Protein AF-A0A4Y2VAV5-F1 (afdb_monomer)

Foldseek 3Di:
DDPVVVVVVVVPPPDAWEKEKEKDDWDWPDDDDDPVVVVDDTKTKIWIWIAIPPVRDIDIQIDTVVVHDQFQLVLLVSVLVVVVVVVVVDQHQEYEYEYEPPCGHDVDVNNVVSVVVSCVVDVSHNYYHYDYDDDDPDPDPDPPPDDDDDDDDDDDDDDDPPPPPPDDDDD

Sequence (171 aa):
MNIRELRNEKKKNKDWPVLLFDLQNVIPTPHVNISSQFYLRKLNVCNLTAYYTTTKQVYCALWSENLSGRDGNDTASAYHKILSVLTEENDISQLITWSDSCVAQNRNSTISNSVLHFLKDNPQAKSITMKYSTRAYKPAKQCLSIYHATKLYFIFSITFLIVLELRTTLL

Organism: Araneus ventricosus (NCBI:txid182803)

pLDDT: mean 74.06, std 23.85, range [23.83, 94.81]

Radius of gyration: 19.71 Å; Cα contacts (8 Å, |Δi|>4): 199; chains: 1; bounding box: 53×45×56 Å

Nearest PDB structures (foldseek):
  8xih-assembly1_A  TM=5.484E-01  e=3.199E-02  Mucilaginibacter paludis DSM 18603
  4v4b-assembly1_AK  TM=4.956E-01  e=4.699E-02  Saccharomyces cerevisiae
  2q0x-assembly1_B  TM=4.813E-01  e=8.916E-02  Trypanosoma brucei
  8yja-assembly1_A  TM=4.901E-01  e=1.488E-01  Vibrio vulnificus MO6-24/O

Solvent-accessible surface area (backbone atoms only — not comparable to full-atom values): 10785 Å² total; per-residue (Å²): 135,56,76,68,56,59,57,55,53,58,70,68,50,88,71,74,44,36,39,40,40,50,74,55,75,75,42,64,37,83,85,66,102,48,78,70,57,74,81,48,91,63,48,45,29,45,41,40,38,34,40,32,63,77,84,66,47,75,46,75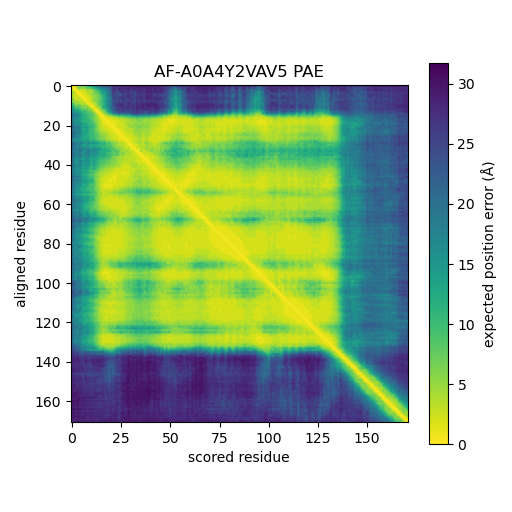,44,72,50,38,56,88,81,44,76,88,46,35,65,51,49,22,51,44,49,43,52,52,52,51,54,50,50,74,77,37,98,50,48,54,42,37,36,39,37,61,59,48,46,72,62,61,56,40,68,53,39,55,49,37,51,52,51,49,41,70,78,36,74,69,39,73,46,77,48,82,44,61,63,74,85,69,98,60,97,68,96,64,93,71,71,98,71,88,84,83,86,85,82,89,86,82,88,78,87,87,80,83,75,78,79,83,70,90,79,91,133

Structure (mmCIF, N/CA/C/O backbone):
data_AF-A0A4Y2VAV5-F1
#
_entry.id   AF-A0A4Y2VAV5-F1
#
loop_
_atom_site.group_PDB
_atom_site.id
_atom_site.type_symbol
_atom_site.label_atom_id
_atom_site.label_alt_id
_atom_site.label_comp_id
_atom_site.label_asym_id
_atom_site.label_entity_id
_atom_site.label_seq_id
_atom_site.pdbx_PDB_ins_code
_atom_site.Cartn_x
_atom_site.Cartn_y
_atom_site.Cartn_z
_atom_site.occupancy
_atom_site.B_iso_or_equiv
_atom_site.auth_seq_id
_atom_site.auth_comp_id
_atom_site.auth_asym_id
_atom_site.auth_atom_id
_atom_site.pdbx_PDB_model_num
ATOM 1 N N . MET A 1 1 ? 3.986 -22.254 33.099 1.00 51.62 1 MET A N 1
ATOM 2 C CA . MET A 1 1 ? 3.071 -21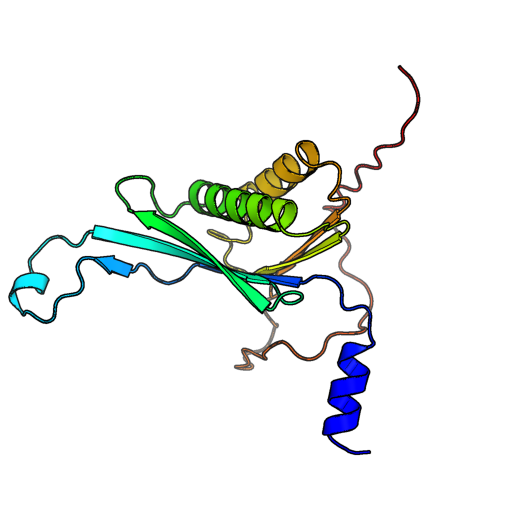.721 32.067 1.00 51.62 1 MET A CA 1
ATOM 3 C C . MET A 1 1 ? 3.544 -22.216 30.706 1.00 51.62 1 MET A C 1
ATOM 5 O O . MET A 1 1 ? 4.705 -22.000 30.374 1.00 51.62 1 MET A O 1
ATOM 9 N N . ASN A 1 2 ? 2.721 -22.972 29.975 1.00 63.88 2 ASN A N 1
ATOM 10 C CA . ASN A 1 2 ? 3.141 -23.661 28.750 1.00 63.88 2 ASN A CA 1
ATOM 11 C C . ASN A 1 2 ? 3.124 -22.692 27.545 1.00 63.88 2 ASN A C 1
ATOM 13 O O . ASN A 1 2 ? 2.183 -21.919 27.382 1.00 63.88 2 ASN A O 1
ATOM 17 N N . ILE A 1 3 ? 4.129 -22.736 26.656 1.00 66.06 3 ILE A N 1
ATOM 18 C CA . ILE A 1 3 ? 4.232 -21.868 25.453 1.00 66.06 3 ILE A CA 1
ATOM 19 C C . ILE A 1 3 ? 2.958 -21.935 24.586 1.00 66.06 3 ILE A C 1
ATOM 21 O O . ILE A 1 3 ? 2.593 -20.967 23.914 1.00 66.06 3 ILE A O 1
ATOM 25 N N . ARG A 1 4 ? 2.264 -23.079 24.599 1.00 56.19 4 ARG A N 1
ATOM 26 C CA . ARG A 1 4 ?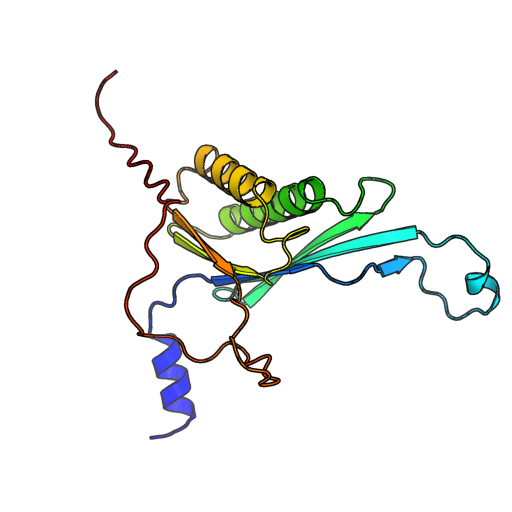 1.005 -23.291 23.869 1.00 56.19 4 ARG A CA 1
ATOM 27 C C . ARG A 1 4 ? -0.170 -22.511 24.467 1.00 56.19 4 ARG A C 1
ATOM 29 O O . ARG A 1 4 ? -0.988 -21.991 23.715 1.00 56.19 4 ARG A O 1
ATOM 36 N N . GLU A 1 5 ? -0.216 -22.373 25.786 1.00 61.44 5 GLU A N 1
ATOM 37 C CA . GLU A 1 5 ? -1.259 -21.624 26.498 1.00 61.44 5 GLU A CA 1
ATOM 38 C C . GLU A 1 5 ? -1.080 -20.119 26.272 1.00 61.44 5 GLU A C 1
ATOM 40 O O . GLU A 1 5 ? -2.030 -19.447 25.887 1.00 61.44 5 GLU A O 1
ATOM 45 N N . LEU A 1 6 ? 0.164 -19.625 26.315 1.00 57.09 6 LEU A N 1
ATOM 46 C CA . LEU A 1 6 ? 0.510 -18.234 25.983 1.00 57.09 6 LEU A CA 1
ATOM 47 C C . LEU A 1 6 ? 0.114 -17.831 24.549 1.00 57.09 6 LEU A C 1
ATOM 49 O O . LEU A 1 6 ? -0.306 -16.699 24.304 1.00 57.09 6 LEU A O 1
ATOM 53 N N . ARG A 1 7 ? 0.234 -18.742 23.570 1.00 57.19 7 ARG A N 1
ATOM 54 C CA . ARG A 1 7 ? -0.223 -18.498 22.185 1.00 57.19 7 ARG A CA 1
ATOM 55 C C . ARG A 1 7 ? -1.748 -18.440 22.077 1.00 57.19 7 ARG A C 1
ATOM 57 O O . ARG A 1 7 ? -2.266 -17.675 21.266 1.00 57.19 7 ARG A O 1
ATOM 64 N N . ASN A 1 8 ? -2.451 -19.237 22.877 1.00 55.62 8 ASN A N 1
ATOM 65 C CA . ASN A 1 8 ? -3.911 -19.261 22.902 1.00 55.62 8 ASN A CA 1
ATOM 66 C C . ASN A 1 8 ? -4.499 -18.067 23.667 1.00 55.62 8 ASN A C 1
ATOM 68 O O . ASN A 1 8 ? -5.557 -17.576 23.290 1.00 55.62 8 ASN A O 1
ATOM 72 N N . GLU A 1 9 ? -3.800 -17.548 24.677 1.00 55.56 9 GLU A N 1
ATOM 73 C CA . GLU A 1 9 ? -4.170 -16.309 25.369 1.00 55.56 9 GLU A CA 1
ATOM 74 C C . GLU A 1 9 ? -3.962 -15.069 24.494 1.00 55.56 9 GLU A C 1
ATOM 76 O O . GLU A 1 9 ? -4.823 -14.193 24.479 1.00 55.56 9 GLU A O 1
ATOM 81 N N . LYS A 1 10 ? -2.897 -15.020 23.673 1.00 52.72 10 LYS A N 1
ATOM 82 C CA . LYS A 1 10 ? -2.726 -13.948 22.671 1.00 52.72 10 LYS A CA 1
ATOM 83 C C . LYS A 1 10 ? -3.893 -13.876 21.684 1.00 52.72 10 LYS A C 1
ATOM 85 O O . LYS A 1 10 ? -4.357 -12.786 21.395 1.00 52.72 10 LYS A O 1
ATOM 90 N N . LYS A 1 11 ? -4.426 -15.022 21.244 1.00 53.59 11 LYS A N 1
ATOM 91 C CA . LYS A 1 11 ? -5.613 -15.082 20.368 1.00 53.59 11 LYS A CA 1
ATOM 92 C C . LYS A 1 11 ? -6.901 -14.543 21.009 1.00 53.59 11 LYS A C 1
ATOM 94 O O . LYS A 1 11 ? -7.865 -14.324 20.286 1.00 53.59 11 LYS A O 1
ATOM 99 N N . LYS A 1 12 ? -6.953 -14.391 22.339 1.00 46.38 12 LYS A N 1
ATOM 100 C CA . LYS A 1 12 ? -8.128 -13.877 23.063 1.00 46.38 12 LYS A CA 1
ATOM 101 C C . LYS A 1 12 ? -8.110 -12.361 23.249 1.00 46.38 12 LYS A C 1
ATOM 103 O O . LYS A 1 12 ? -9.143 -11.803 23.615 1.00 46.38 12 LYS A O 1
ATOM 108 N N . ASN A 1 13 ? -6.984 -11.690 23.001 1.00 52.50 13 ASN A N 1
ATOM 109 C CA . ASN A 1 13 ? -6.999 -10.237 22.910 1.00 52.50 13 ASN A CA 1
ATOM 110 C C . ASN A 1 13 ? -7.665 -9.841 21.597 1.00 52.50 13 ASN A C 1
ATOM 112 O O . ASN A 1 13 ? -7.394 -10.418 20.547 1.00 52.50 13 ASN A O 1
ATOM 116 N N . LYS A 1 14 ? -8.569 -8.864 21.676 1.00 57.78 14 LYS A N 1
ATOM 117 C CA . LYS A 1 14 ? -9.186 -8.222 20.517 1.00 57.78 14 LYS A CA 1
ATOM 118 C C . LYS A 1 14 ? -8.091 -7.411 19.823 1.00 57.78 14 LYS A C 1
ATOM 120 O O . LYS A 1 14 ? -7.944 -6.216 20.066 1.00 57.78 14 LYS A O 1
ATOM 125 N N . ASP A 1 15 ? -7.241 -8.105 19.074 1.00 66.69 15 ASP A N 1
ATOM 126 C CA . ASP A 1 15 ? -6.136 -7.497 18.358 1.00 66.69 15 ASP A CA 1
ATOM 127 C C . ASP A 1 15 ? -6.729 -6.534 17.332 1.00 66.69 15 ASP A C 1
ATOM 129 O O . ASP A 1 15 ? -7.605 -6.889 16.540 1.00 66.69 15 ASP A O 1
ATOM 133 N N . TRP A 1 16 ? -6.289 -5.281 17.396 1.00 75.00 16 TRP A N 1
ATOM 134 C CA . TRP A 1 16 ? -6.644 -4.289 16.395 1.00 75.00 16 TRP A CA 1
ATOM 135 C C . TRP A 1 16 ? -6.218 -4.806 15.020 1.00 75.00 16 TRP A C 1
ATOM 137 O O . TRP A 1 16 ? -5.117 -5.349 14.905 1.00 75.00 16 TRP A O 1
ATOM 147 N N . PRO A 1 17 ? -7.042 -4.650 13.976 1.00 88.31 17 PRO A N 1
ATOM 148 C CA . PRO A 1 17 ? -6.662 -5.076 12.642 1.00 88.31 17 PRO A CA 1
ATOM 149 C C . PRO A 1 17 ? -5.452 -4.252 12.187 1.00 88.31 17 PRO A C 1
ATOM 151 O O . PRO A 1 17 ? -5.463 -3.016 12.191 1.00 88.31 17 PRO A O 1
ATOM 154 N N . VAL A 1 18 ? -4.377 -4.966 11.853 1.00 90.19 18 VAL A N 1
ATOM 155 C CA . VAL A 1 18 ? -3.106 -4.378 11.431 1.00 90.19 18 VAL A CA 1
ATOM 156 C C . VAL A 1 18 ? -2.816 -4.746 9.983 1.00 90.19 18 VAL A C 1
ATOM 158 O O . VAL A 1 18 ? -2.735 -5.934 9.655 1.00 90.19 18 VAL A O 1
ATOM 161 N N . LEU A 1 19 ? -2.591 -3.729 9.151 1.00 91.94 19 LEU A N 1
ATOM 162 C CA . LEU A 1 19 ? -2.097 -3.859 7.783 1.00 91.94 19 LEU A CA 1
ATOM 163 C C . LEU A 1 19 ? -0.625 -3.441 7.730 1.00 91.94 19 LEU A C 1
ATOM 165 O O . LEU A 1 19 ? -0.291 -2.293 8.013 1.00 91.94 19 LEU A O 1
ATOM 169 N N . LEU A 1 20 ? 0.264 -4.360 7.378 1.00 92.25 20 LEU A N 1
ATOM 170 C CA . LEU A 1 20 ? 1.671 -4.051 7.133 1.00 92.25 20 LEU A CA 1
ATOM 171 C C . LEU A 1 20 ? 1.879 -3.956 5.634 1.00 92.25 20 LEU A C 1
ATOM 173 O O . LEU A 1 20 ? 1.537 -4.908 4.945 1.00 92.25 20 LEU A O 1
ATOM 177 N N . PHE A 1 21 ? 2.441 -2.867 5.126 1.00 91.88 21 PHE A N 1
ATOM 178 C CA . PHE A 1 21 ? 2.711 -2.742 3.698 1.00 91.88 21 PHE A CA 1
ATOM 179 C C . PHE A 1 21 ? 4.143 -2.298 3.423 1.00 91.88 21 PHE A C 1
ATOM 181 O O . PHE A 1 21 ? 4.736 -1.549 4.201 1.00 91.88 21 PHE A O 1
ATOM 188 N N . ASP A 1 22 ? 4.695 -2.796 2.321 1.00 91.25 22 ASP A N 1
ATOM 189 C CA . ASP A 1 22 ? 6.052 -2.509 1.875 1.00 91.25 22 ASP A CA 1
ATOM 190 C C . ASP A 1 22 ? 6.138 -2.532 0.345 1.00 91.25 22 ASP A C 1
ATOM 192 O O . ASP A 1 22 ? 5.443 -3.303 -0.326 1.00 91.25 22 ASP A O 1
ATOM 196 N N . LEU A 1 23 ? 6.988 -1.672 -0.215 1.00 90.44 23 LEU A N 1
ATOM 197 C CA . LEU A 1 23 ? 7.213 -1.610 -1.655 1.00 90.44 23 LEU A CA 1
ATOM 198 C C . LEU A 1 23 ? 8.480 -2.389 -1.998 1.00 90.44 23 LEU A C 1
ATOM 200 O O . LEU A 1 23 ? 9.590 -1.977 -1.660 1.00 90.44 23 LEU A O 1
ATOM 204 N N . GLN A 1 24 ? 8.324 -3.489 -2.731 1.00 90.38 24 GLN A N 1
ATOM 205 C CA . GLN A 1 24 ? 9.452 -4.338 -3.097 1.00 90.38 24 GLN A CA 1
ATOM 206 C C . GLN A 1 24 ? 10.440 -3.624 -4.032 1.00 90.38 24 GLN A C 1
ATOM 208 O O . GLN A 1 24 ? 10.149 -2.595 -4.655 1.00 90.38 24 GLN A O 1
ATOM 213 N N . ASN A 1 25 ? 11.645 -4.186 -4.152 1.00 89.69 25 ASN A N 1
ATOM 214 C CA . ASN A 1 25 ? 12.570 -3.751 -5.192 1.00 89.69 25 ASN A CA 1
ATOM 215 C C . ASN A 1 25 ? 11.974 -4.009 -6.588 1.00 89.69 25 ASN A C 1
ATOM 217 O O . ASN A 1 25 ? 11.185 -4.936 -6.764 1.00 89.69 25 ASN A O 1
ATOM 221 N N . VAL A 1 26 ? 12.373 -3.197 -7.571 1.00 90.31 26 VAL A N 1
ATOM 222 C CA . VAL A 1 26 ? 11.897 -3.330 -8.954 1.00 90.31 26 VAL A CA 1
ATOM 223 C C . VAL A 1 26 ? 12.208 -4.730 -9.474 1.00 90.31 26 VAL A C 1
ATOM 225 O O . VAL A 1 26 ? 13.339 -5.205 -9.354 1.00 90.31 26 VAL A O 1
ATOM 228 N N . ILE A 1 27 ? 11.202 -5.371 -10.063 1.00 91.56 27 ILE A N 1
ATOM 229 C CA . ILE A 1 27 ? 11.296 -6.708 -10.637 1.00 91.56 27 ILE A CA 1
ATOM 230 C C . ILE A 1 27 ? 11.545 -6.552 -12.143 1.00 91.56 27 ILE A C 1
ATOM 232 O O . ILE A 1 27 ? 10.631 -6.159 -12.872 1.00 91.56 27 ILE A O 1
ATOM 236 N N . PRO A 1 28 ? 12.760 -6.836 -12.644 1.00 91.06 28 PRO A N 1
ATOM 237 C CA . PRO A 1 28 ? 13.021 -6.812 -14.073 1.00 91.06 28 PRO A CA 1
ATOM 238 C C . PRO A 1 28 ? 12.383 -8.032 -14.747 1.00 91.06 28 PRO A C 1
ATOM 240 O O . PRO A 1 28 ? 12.598 -9.175 -14.338 1.00 91.06 28 PRO A O 1
ATOM 243 N N . THR A 1 29 ? 11.632 -7.793 -15.817 1.00 89.38 29 THR A N 1
ATOM 244 C CA . THR A 1 29 ? 10.917 -8.819 -16.583 1.00 89.38 29 THR A CA 1
ATOM 245 C C . THR A 1 29 ? 11.241 -8.706 -18.082 1.00 89.38 29 THR A C 1
ATOM 247 O O . THR A 1 29 ? 11.416 -7.596 -18.584 1.00 89.38 29 THR A O 1
ATOM 250 N N . PRO A 1 30 ? 11.371 -9.824 -18.824 1.00 88.88 30 PRO A N 1
ATOM 251 C CA . PRO A 1 30 ? 11.279 -11.213 -18.371 1.00 88.88 30 PRO A CA 1
ATOM 252 C C . PRO A 1 30 ? 12.547 -11.687 -17.637 1.00 88.88 30 PRO A C 1
ATOM 254 O O . PRO A 1 30 ? 13.670 -11.280 -17.951 1.00 88.88 30 PRO A O 1
ATOM 257 N N . HIS A 1 31 ? 12.360 -12.575 -16.657 1.00 85.69 31 HIS A N 1
ATOM 258 C CA . HIS A 1 31 ? 13.452 -13.210 -15.922 1.00 85.69 31 HIS A CA 1
ATOM 259 C C . HIS A 1 31 ? 13.875 -14.497 -16.640 1.00 85.69 31 HIS A C 1
ATOM 261 O O . HIS A 1 31 ? 13.205 -15.524 -16.539 1.00 85.69 31 HIS A O 1
ATOM 267 N N . VAL A 1 32 ? 14.981 -14.435 -17.381 1.00 88.06 32 VAL A N 1
ATOM 268 C CA . VAL A 1 32 ? 15.514 -15.566 -18.152 1.00 88.06 32 VAL A CA 1
ATOM 269 C C . VAL A 1 32 ? 17.017 -15.682 -17.907 1.00 88.06 32 VAL A C 1
ATOM 271 O O . VAL A 1 32 ? 17.724 -14.676 -17.898 1.00 88.06 32 VAL A O 1
ATOM 274 N N . ASN A 1 33 ? 17.510 -16.907 -17.714 1.00 86.94 33 ASN A N 1
ATOM 275 C CA . ASN A 1 33 ? 18.917 -17.185 -17.419 1.00 86.94 33 ASN A CA 1
ATOM 276 C C . ASN A 1 33 ? 19.746 -17.363 -18.706 1.00 86.94 33 ASN A C 1
ATOM 278 O O . ASN A 1 33 ? 20.263 -18.444 -18.979 1.00 86.94 33 ASN A O 1
ATOM 282 N N . ILE A 1 34 ? 19.805 -16.321 -19.540 1.00 90.69 34 ILE A N 1
ATOM 283 C CA . ILE A 1 34 ? 20.592 -16.302 -20.783 1.00 90.69 34 ILE A CA 1
ATOM 284 C C . ILE A 1 34 ? 21.481 -15.058 -20.771 1.00 90.69 34 ILE A C 1
ATOM 286 O O . ILE A 1 34 ? 21.023 -13.967 -20.436 1.00 90.69 34 ILE A O 1
ATOM 290 N N . SER A 1 35 ? 22.744 -15.201 -21.170 1.00 89.06 35 SER A N 1
ATOM 291 C CA . SER A 1 35 ? 23.715 -14.097 -21.195 1.00 89.06 35 SER A CA 1
ATOM 292 C C . SER A 1 35 ? 23.293 -12.940 -22.108 1.00 89.06 35 SER A C 1
ATOM 294 O O . SER A 1 35 ? 23.511 -11.781 -21.765 1.00 89.06 35 SER A O 1
ATOM 296 N N . SER A 1 36 ? 22.623 -13.221 -23.230 1.00 87.94 36 SER A N 1
ATOM 297 C CA . SER A 1 36 ? 22.119 -12.194 -24.153 1.00 87.94 36 SER A CA 1
ATOM 298 C C . SER A 1 36 ? 21.080 -11.259 -23.520 1.00 87.94 36 SER A C 1
ATOM 300 O O . SER A 1 36 ? 21.028 -10.086 -23.884 1.00 87.94 36 SER A O 1
ATOM 302 N N . GLN A 1 37 ? 20.325 -11.721 -22.514 1.00 85.94 37 GLN A N 1
ATOM 303 C CA . GLN A 1 37 ? 19.332 -10.919 -21.779 1.00 85.94 37 GLN A CA 1
ATOM 304 C C . GLN A 1 37 ? 19.967 -9.748 -21.013 1.00 85.94 37 GLN A C 1
ATOM 306 O O . GLN A 1 37 ? 19.273 -8.810 -20.623 1.00 85.94 37 GLN A O 1
ATOM 311 N N . PHE A 1 38 ? 21.282 -9.781 -20.780 1.00 84.88 38 PHE A N 1
ATOM 312 C CA . PHE A 1 38 ? 22.009 -8.662 -20.183 1.00 84.88 38 PHE A CA 1
ATOM 313 C C . PHE A 1 38 ? 21.993 -7.412 -21.075 1.00 84.88 38 PHE A C 1
ATOM 315 O O . PHE A 1 38 ? 21.912 -6.302 -20.557 1.00 84.88 38 PHE A O 1
ATOM 322 N N . TYR A 1 39 ? 22.025 -7.594 -22.397 1.00 90.69 39 TYR A N 1
ATOM 323 C CA . TYR A 1 39 ? 22.089 -6.499 -23.371 1.00 90.69 39 TYR A CA 1
ATOM 324 C C . TYR A 1 39 ? 20.712 -6.032 -23.854 1.00 90.69 39 TYR A C 1
ATOM 326 O O . TYR A 1 39 ? 20.611 -5.031 -24.560 1.00 90.69 39 TYR A O 1
ATOM 334 N N . LEU A 1 40 ? 19.648 -6.748 -23.485 1.00 89.00 40 LEU A N 1
ATOM 335 C CA . LEU A 1 40 ? 18.281 -6.404 -23.856 1.00 89.00 40 LEU A CA 1
ATOM 336 C C . LEU A 1 40 ? 17.647 -5.479 -22.815 1.00 89.00 40 LEU A C 1
ATOM 338 O O . LEU A 1 40 ? 17.899 -5.585 -21.611 1.00 89.00 40 LEU A O 1
ATOM 342 N N . ARG A 1 41 ? 16.777 -4.577 -23.284 1.00 88.56 41 ARG A N 1
ATOM 343 C CA . ARG A 1 41 ? 15.983 -3.714 -22.407 1.00 88.56 41 ARG A CA 1
ATOM 344 C C . ARG A 1 41 ? 14.995 -4.571 -21.614 1.00 88.56 41 ARG A C 1
ATOM 346 O O . ARG A 1 41 ? 14.198 -5.302 -22.197 1.00 88.56 41 ARG A O 1
ATOM 353 N N . LYS A 1 42 ? 15.045 -4.457 -20.287 1.00 89.88 42 LYS A N 1
ATOM 354 C CA . LYS A 1 42 ? 14.147 -5.163 -19.364 1.00 89.88 42 LYS A CA 1
ATOM 355 C C . LYS A 1 42 ? 12.984 -4.253 -18.995 1.00 89.88 42 LYS A C 1
ATOM 357 O O . LYS A 1 42 ? 13.197 -3.066 -18.765 1.00 89.88 42 LYS A O 1
ATOM 362 N N . LEU A 1 43 ? 11.785 -4.821 -18.925 1.00 91.56 43 LEU A N 1
ATOM 363 C CA . LEU A 1 43 ? 10.595 -4.140 -18.439 1.00 91.56 43 LEU A CA 1
ATOM 364 C C . LEU A 1 43 ? 10.605 -4.157 -16.911 1.00 91.56 43 LEU A C 1
ATOM 366 O O . LEU A 1 43 ? 10.662 -5.223 -16.291 1.00 91.56 43 LEU A O 1
ATOM 370 N N . ASN A 1 44 ? 10.520 -2.983 -16.304 1.00 92.75 44 ASN A N 1
ATOM 371 C CA . ASN A 1 44 ? 10.437 -2.853 -14.858 1.00 92.75 44 ASN A CA 1
ATOM 372 C C . ASN A 1 44 ? 8.998 -3.053 -14.377 1.00 92.75 44 ASN A C 1
ATOM 374 O O . ASN A 1 44 ? 8.072 -2.398 -14.854 1.00 92.75 44 ASN A O 1
ATOM 378 N N . VAL A 1 45 ? 8.818 -3.949 -13.410 1.00 93.44 45 VAL A N 1
ATOM 379 C CA . VAL A 1 45 ? 7.542 -4.176 -12.727 1.00 93.44 45 VAL A CA 1
ATOM 380 C C . VAL A 1 45 ? 7.701 -3.804 -11.261 1.00 93.44 45 VAL A C 1
ATOM 382 O O . VAL A 1 45 ? 8.643 -4.232 -10.591 1.00 93.44 45 VAL A O 1
ATOM 385 N N . CYS A 1 46 ? 6.780 -2.990 -10.766 1.00 93.81 46 CYS A N 1
ATOM 386 C CA . CYS A 1 46 ? 6.688 -2.622 -9.363 1.00 93.81 46 CYS A CA 1
ATOM 387 C C . CYS A 1 46 ? 5.640 -3.496 -8.668 1.00 93.81 46 CYS A C 1
ATOM 389 O O . CYS A 1 46 ? 4.639 -3.882 -9.273 1.00 93.81 46 CYS A O 1
ATOM 391 N N . ASN A 1 47 ? 5.886 -3.815 -7.397 1.00 93.75 47 ASN A N 1
ATOM 392 C CA . ASN A 1 47 ? 4.983 -4.615 -6.577 1.00 93.75 47 ASN A CA 1
ATOM 393 C C . ASN A 1 47 ? 4.878 -4.022 -5.169 1.00 93.75 47 ASN A C 1
ATOM 395 O O . ASN A 1 47 ? 5.857 -4.029 -4.416 1.00 93.75 47 ASN A O 1
ATOM 399 N N . LEU A 1 48 ? 3.690 -3.525 -4.827 1.00 93.81 48 LEU A N 1
ATOM 400 C CA . LEU A 1 48 ? 3.345 -3.098 -3.475 1.00 93.81 48 LEU A CA 1
ATOM 401 C C . LEU A 1 48 ? 2.647 -4.255 -2.767 1.00 93.81 48 LEU A C 1
ATOM 403 O O . LEU A 1 48 ? 1.568 -4.684 -3.183 1.00 93.81 48 LEU A O 1
ATOM 407 N N . THR A 1 49 ? 3.254 -4.752 -1.696 1.00 94.00 49 THR A N 1
ATOM 408 C CA . THR A 1 49 ? 2.702 -5.860 -0.922 1.00 94.00 49 THR A CA 1
ATOM 409 C C . THR A 1 49 ? 2.112 -5.352 0.380 1.00 94.00 49 THR A C 1
ATOM 411 O O . THR A 1 49 ? 2.687 -4.497 1.049 1.00 94.00 49 THR A O 1
ATOM 414 N N . ALA A 1 50 ? 0.960 -5.896 0.762 1.00 94.19 50 ALA A N 1
ATOM 415 C CA . ALA A 1 50 ? 0.320 -5.612 2.032 1.00 94.19 50 ALA A CA 1
ATOM 416 C C . ALA A 1 50 ? -0.125 -6.910 2.706 1.00 94.19 50 ALA A C 1
ATOM 418 O O . ALA A 1 50 ? -0.843 -7.717 2.127 1.00 94.19 50 ALA A O 1
ATOM 419 N N . TYR A 1 51 ? 0.303 -7.120 3.942 1.00 92.94 51 TYR A N 1
ATOM 420 C CA . TYR A 1 51 ? -0.068 -8.253 4.772 1.00 92.94 51 TYR A CA 1
ATOM 421 C C . TYR A 1 51 ? -1.082 -7.817 5.822 1.00 92.94 51 TYR A C 1
ATOM 423 O O . TYR A 1 51 ? -0.813 -6.932 6.642 1.00 92.94 51 TYR A O 1
ATOM 431 N N . TYR A 1 52 ? -2.237 -8.471 5.823 1.00 91.88 52 TYR A N 1
ATOM 432 C CA . TYR A 1 52 ? -3.295 -8.215 6.780 1.00 91.88 52 TYR A CA 1
ATOM 433 C C . TYR A 1 52 ? -3.264 -9.242 7.912 1.00 91.88 52 TYR A C 1
ATOM 435 O O . TYR A 1 52 ? -3.411 -10.443 7.704 1.00 91.88 52 TYR A O 1
ATOM 443 N N . THR A 1 53 ? -3.067 -8.773 9.143 1.00 87.94 53 THR A N 1
ATOM 444 C CA . THR A 1 53 ? -2.762 -9.653 10.283 1.00 87.94 53 THR A CA 1
ATOM 445 C C . THR A 1 53 ? -3.963 -10.484 10.738 1.00 87.94 53 THR A C 1
ATOM 447 O O . THR A 1 53 ? -3.781 -11.617 11.184 1.00 87.94 53 THR A O 1
ATOM 450 N N . THR A 1 54 ? -5.181 -9.949 10.605 1.00 85.81 54 THR A N 1
ATOM 451 C CA . THR A 1 54 ? -6.409 -10.588 11.103 1.00 85.81 54 THR A CA 1
ATO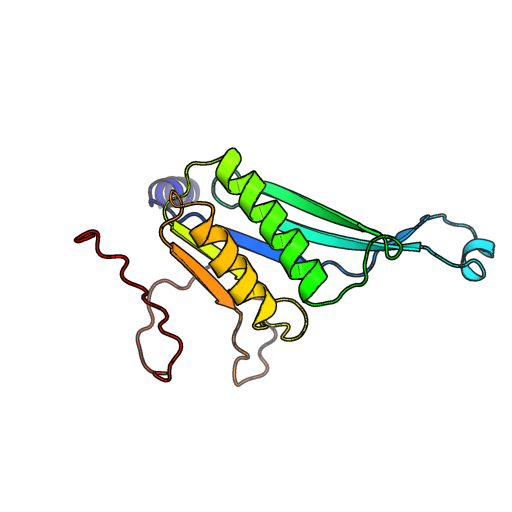M 452 C C . THR A 1 54 ? -6.747 -11.854 10.317 1.00 85.81 54 THR A C 1
ATOM 454 O O . THR A 1 54 ? -6.889 -12.924 10.906 1.00 85.81 54 THR A O 1
ATOM 457 N N . THR A 1 55 ? -6.831 -11.754 8.985 1.00 85.88 55 THR A N 1
ATOM 458 C CA . THR A 1 55 ? -7.128 -12.898 8.101 1.00 85.88 55 THR A CA 1
ATOM 459 C C . THR A 1 55 ? -5.872 -13.631 7.639 1.00 85.88 55 THR A C 1
ATOM 461 O O . THR A 1 55 ? -5.970 -14.733 7.102 1.00 85.88 55 THR A O 1
ATOM 464 N N . LYS A 1 56 ? -4.687 -13.048 7.869 1.00 87.19 56 LYS A N 1
ATOM 465 C CA . LYS A 1 56 ? -3.388 -13.519 7.360 1.00 87.19 56 LYS A CA 1
ATOM 466 C C . LYS A 1 56 ? -3.313 -13.556 5.832 1.00 87.19 56 LYS A C 1
ATOM 468 O O . LYS A 1 56 ? -2.539 -14.333 5.275 1.00 87.19 56 LYS A O 1
ATOM 473 N N . GLN A 1 57 ? -4.116 -12.734 5.164 1.00 89.25 57 GLN A N 1
ATOM 474 C CA . GLN A 1 57 ? -4.082 -12.582 3.715 1.00 89.25 57 GLN A CA 1
ATOM 475 C C . GLN A 1 57 ? -2.983 -11.605 3.296 1.00 89.25 57 GLN A C 1
ATOM 477 O O . GLN A 1 57 ? -2.624 -10.677 4.027 1.00 89.25 57 GLN A O 1
ATOM 482 N N . VAL A 1 58 ? -2.444 -11.840 2.103 1.00 92.69 58 VAL A N 1
ATOM 483 C CA . VAL A 1 58 ? -1.476 -10.965 1.446 1.00 92.69 58 VAL A CA 1
ATOM 484 C C . VAL A 1 58 ? -2.135 -10.401 0.199 1.00 92.69 58 VAL A C 1
ATOM 486 O O . VAL A 1 58 ? -2.617 -11.155 -0.642 1.00 92.69 58 VAL A O 1
ATOM 489 N N . TYR A 1 59 ? -2.098 -9.086 0.070 1.00 94.50 59 TYR A N 1
ATOM 490 C CA . TYR A 1 59 ? -2.499 -8.355 -1.117 1.00 94.50 59 TYR A CA 1
ATOM 491 C C . TYR A 1 59 ? -1.243 -7.903 -1.858 1.00 94.50 59 TYR A C 1
ATOM 493 O O . TYR A 1 59 ? -0.300 -7.402 -1.243 1.00 94.50 59 TYR A O 1
ATOM 501 N N . CYS A 1 60 ? -1.228 -8.076 -3.175 1.00 94.44 60 CYS A N 1
ATOM 502 C CA . CYS A 1 60 ? -0.136 -7.638 -4.039 1.00 94.44 60 CYS A CA 1
ATOM 503 C C . CYS A 1 60 ? -0.717 -6.767 -5.149 1.00 94.44 60 CYS A C 1
ATOM 505 O O . CYS A 1 60 ? -1.512 -7.246 -5.957 1.00 94.44 60 CYS A O 1
ATOM 507 N N . ALA A 1 61 ? -0.312 -5.503 -5.200 1.00 94.44 61 ALA A N 1
ATOM 508 C CA . ALA A 1 61 ? -0.628 -4.609 -6.302 1.00 94.44 61 ALA A CA 1
ATOM 509 C C . ALA A 1 61 ? 0.585 -4.532 -7.232 1.00 94.44 61 ALA A C 1
ATOM 511 O O . ALA A 1 61 ? 1.618 -3.971 -6.863 1.00 94.44 61 ALA A O 1
ATOM 512 N N . LEU A 1 62 ? 0.453 -5.108 -8.429 1.00 93.81 62 LEU A N 1
ATOM 513 C CA . LEU A 1 62 ? 1.494 -5.097 -9.453 1.00 93.81 62 LEU A CA 1
ATOM 514 C C . LEU A 1 62 ? 1.150 -4.115 -10.567 1.00 93.81 62 LEU A C 1
ATOM 516 O O . LEU A 1 62 ? 0.014 -4.076 -11.039 1.00 93.81 62 LEU A O 1
ATOM 520 N N . TRP A 1 63 ? 2.152 -3.377 -11.033 1.00 94.38 63 TRP A N 1
ATOM 521 C CA . TRP A 1 63 ? 2.049 -2.550 -12.232 1.00 94.38 63 TRP A CA 1
ATOM 522 C C . TRP A 1 63 ? 3.387 -2.502 -12.970 1.00 94.38 63 TRP A C 1
ATOM 524 O O . TRP A 1 63 ? 4.453 -2.669 -12.376 1.00 94.38 63 TRP A O 1
ATOM 534 N N . SER A 1 64 ? 3.336 -2.312 -14.286 1.00 92.56 64 SER A N 1
ATOM 535 C CA . SER A 1 64 ? 4.524 -2.180 -15.131 1.00 92.56 64 SER A CA 1
ATOM 536 C C . SER A 1 64 ? 4.881 -0.713 -15.362 1.00 92.56 64 SER A C 1
ATOM 538 O O . SER A 1 64 ? 4.008 0.153 -15.311 1.00 92.56 64 SER A O 1
ATOM 540 N N . GLU A 1 65 ? 6.147 -0.447 -15.699 1.00 91.38 65 GLU A N 1
ATOM 541 C CA . GLU A 1 65 ? 6.627 0.899 -16.059 1.00 91.38 65 GLU A CA 1
ATOM 542 C C . GLU A 1 65 ? 5.879 1.528 -17.247 1.00 91.38 65 GLU A C 1
ATOM 544 O O . GLU A 1 65 ? 5.902 2.742 -17.416 1.00 91.38 65 GLU A O 1
ATOM 549 N N . ASN A 1 66 ? 5.196 0.715 -18.062 1.00 90.81 66 ASN A N 1
ATOM 550 C CA . ASN A 1 66 ? 4.372 1.193 -19.173 1.00 90.81 66 ASN A CA 1
ATOM 551 C C . ASN A 1 66 ? 3.060 1.839 -18.706 1.00 90.81 66 ASN A C 1
ATOM 553 O O . ASN A 1 66 ? 2.498 2.653 -19.431 1.00 90.81 66 ASN A O 1
ATOM 557 N N . LEU A 1 67 ? 2.541 1.422 -17.547 1.00 89.94 67 LEU A N 1
ATOM 558 C CA . LEU A 1 67 ? 1.309 1.962 -16.968 1.00 89.94 67 LEU A CA 1
ATOM 559 C C . LEU A 1 67 ? 1.610 3.213 -16.157 1.00 89.94 67 LEU A C 1
ATOM 561 O O . LEU A 1 67 ? 0.960 4.238 -16.335 1.00 89.94 67 LEU A O 1
ATOM 565 N N . SER A 1 68 ? 2.584 3.103 -15.257 1.00 88.88 68 SER A N 1
ATOM 566 C CA . SER A 1 68 ? 3.049 4.233 -14.475 1.00 88.88 68 SER A CA 1
ATOM 567 C C . SER A 1 68 ? 4.435 3.991 -13.896 1.00 88.88 68 SER A C 1
ATOM 569 O O . SER A 1 68 ? 4.952 2.872 -13.914 1.00 88.88 68 SER A O 1
ATOM 571 N N . GLY A 1 69 ? 5.027 5.062 -13.378 1.00 84.31 69 GLY A N 1
ATOM 572 C CA . GLY A 1 69 ? 6.335 5.056 -12.747 1.00 84.31 69 GLY A CA 1
ATOM 573 C C . GLY A 1 69 ? 6.332 4.443 -11.346 1.00 84.31 69 GLY A C 1
ATOM 574 O O . GLY A 1 69 ? 5.567 3.538 -11.011 1.00 84.31 69 GLY A O 1
ATOM 575 N N . ARG A 1 70 ? 7.257 4.922 -10.514 1.00 85.38 70 ARG A N 1
ATOM 576 C CA . ARG A 1 70 ? 7.410 4.510 -9.110 1.00 85.38 70 ARG A CA 1
ATOM 577 C C . ARG A 1 70 ? 7.291 5.720 -8.184 1.00 85.38 70 ARG A C 1
ATOM 579 O O . ARG A 1 70 ? 8.005 5.820 -7.185 1.00 85.38 70 ARG A O 1
ATOM 586 N N . ASP A 1 71 ? 6.421 6.655 -8.543 1.00 86.94 71 ASP A N 1
ATOM 587 C CA . ASP A 1 71 ? 6.253 7.888 -7.790 1.00 86.94 71 ASP A CA 1
ATOM 588 C C . ASP A 1 71 ? 5.290 7.688 -6.612 1.00 86.94 71 ASP A C 1
ATOM 590 O O . ASP A 1 71 ? 4.609 6.663 -6.463 1.00 86.94 71 ASP A O 1
ATOM 594 N N . GLY A 1 72 ? 5.226 8.691 -5.733 1.00 87.38 72 GLY A N 1
ATOM 595 C CA . GLY A 1 72 ? 4.328 8.668 -4.577 1.00 87.38 72 GLY A CA 1
ATOM 596 C C . GLY A 1 72 ? 2.853 8.530 -4.972 1.00 87.38 72 GLY A C 1
ATOM 597 O O . GLY A 1 72 ? 2.098 7.874 -4.260 1.00 87.38 72 GLY A O 1
ATOM 598 N N . ASN A 1 73 ? 2.447 9.084 -6.122 1.00 90.56 73 ASN A N 1
ATOM 599 C CA . ASN A 1 73 ? 1.077 8.976 -6.643 1.00 90.56 73 ASN A CA 1
ATOM 600 C C . ASN A 1 73 ? 0.725 7.539 -7.044 1.00 90.56 73 ASN A C 1
ATOM 602 O O . ASN A 1 73 ? -0.362 7.063 -6.720 1.00 90.56 73 ASN A O 1
ATOM 606 N N . ASP A 1 74 ? 1.659 6.832 -7.680 1.00 91.50 74 ASP A N 1
ATOM 607 C CA . ASP A 1 74 ? 1.471 5.442 -8.108 1.00 91.50 74 ASP A CA 1
ATOM 608 C C . ASP A 1 74 ? 1.328 4.529 -6.897 1.00 91.50 74 ASP A C 1
ATOM 610 O O . ASP A 1 74 ? 0.394 3.732 -6.795 1.00 91.50 74 ASP A O 1
ATOM 614 N N . THR A 1 75 ? 2.219 4.734 -5.924 1.00 91.56 75 THR A N 1
ATOM 615 C CA . THR A 1 75 ? 2.203 4.014 -4.649 1.00 91.56 75 THR A CA 1
ATOM 616 C C . THR A 1 75 ? 0.900 4.283 -3.892 1.00 91.56 75 THR A C 1
ATOM 618 O O . THR A 1 75 ? 0.285 3.354 -3.371 1.00 91.56 75 THR A O 1
ATOM 621 N N . ALA A 1 76 ? 0.425 5.531 -3.876 1.00 92.75 76 ALA A N 1
ATOM 622 C CA . ALA A 1 76 ? -0.822 5.907 -3.218 1.00 92.75 76 ALA A CA 1
ATOM 623 C C . ALA A 1 76 ? -2.069 5.336 -3.897 1.00 92.75 76 ALA A C 1
ATOM 625 O O . ALA A 1 76 ? -2.991 4.922 -3.194 1.00 92.75 76 ALA A O 1
ATOM 626 N N . SER A 1 77 ? -2.086 5.270 -5.228 1.00 93.31 77 SER A N 1
ATOM 627 C CA . SER A 1 77 ? -3.160 4.636 -5.999 1.00 93.31 77 SER A CA 1
ATOM 628 C C . SER A 1 77 ? -3.212 3.126 -5.748 1.00 93.31 77 SER A C 1
ATOM 630 O O . SER A 1 77 ? -4.266 2.580 -5.414 1.00 93.31 77 SER A O 1
ATOM 632 N N . ALA A 1 78 ? -2.056 2.454 -5.802 1.00 93.88 78 ALA A N 1
ATOM 633 C CA . ALA A 1 78 ? -1.942 1.033 -5.481 1.00 93.88 78 ALA A CA 1
ATOM 634 C C . ALA A 1 78 ? -2.399 0.741 -4.042 1.00 93.8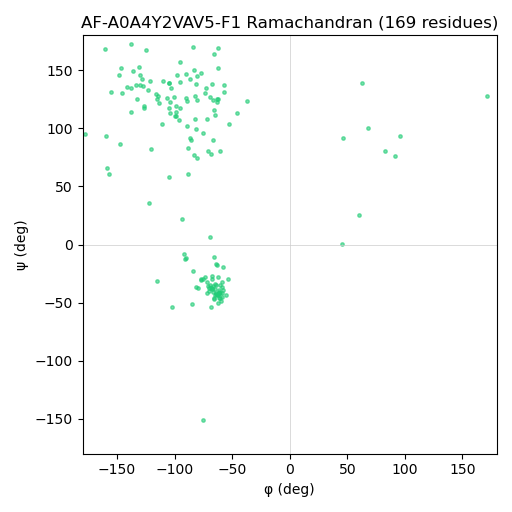8 78 ALA A C 1
ATOM 636 O O . ALA A 1 78 ? -3.184 -0.178 -3.805 1.00 93.88 78 ALA A O 1
ATOM 637 N N . TYR A 1 79 ? -1.970 1.565 -3.085 1.00 93.88 79 TYR A N 1
ATOM 638 C CA . TYR A 1 79 ? -2.372 1.453 -1.687 1.00 93.88 79 TYR A CA 1
ATOM 639 C C . TYR A 1 79 ? -3.879 1.678 -1.488 1.00 93.88 79 TYR A C 1
ATOM 641 O O . TYR A 1 79 ? -4.532 0.894 -0.802 1.00 93.88 79 TYR A O 1
ATOM 649 N N . HIS A 1 80 ? -4.462 2.687 -2.143 1.00 94.06 80 HIS A N 1
ATOM 650 C CA . HIS A 1 80 ? -5.907 2.927 -2.127 1.00 94.06 80 HIS A CA 1
ATOM 651 C C . HIS A 1 80 ? -6.687 1.721 -2.665 1.00 94.06 80 HIS A C 1
ATOM 653 O O . HIS A 1 80 ? -7.701 1.319 -2.089 1.00 94.06 80 HIS A O 1
ATOM 659 N N . LYS A 1 81 ? -6.202 1.102 -3.750 1.00 94.44 81 LYS A N 1
ATOM 660 C CA . LYS A 1 81 ? -6.834 -0.093 -4.316 1.00 94.44 81 LYS A CA 1
ATOM 661 C C . LYS A 1 81 ? -6.789 -1.274 -3.346 1.00 94.44 81 LYS A C 1
ATOM 663 O O . LYS A 1 81 ? -7.800 -1.954 -3.201 1.00 94.44 81 LYS A O 1
ATOM 668 N N . ILE A 1 82 ? -5.666 -1.477 -2.652 1.00 94.81 82 ILE A N 1
ATOM 669 C CA . ILE A 1 82 ? -5.544 -2.495 -1.598 1.00 94.81 82 ILE A CA 1
ATOM 670 C C . ILE A 1 82 ? -6.546 -2.229 -0.467 1.00 94.81 82 ILE A C 1
ATOM 672 O O . ILE A 1 82 ? -7.236 -3.155 -0.057 1.00 94.81 82 ILE A O 1
ATOM 676 N N . LEU A 1 83 ? -6.665 -0.985 0.012 1.00 93.06 83 LEU A N 1
ATOM 677 C CA . LEU A 1 83 ? -7.634 -0.630 1.058 1.00 93.06 83 LEU A CA 1
ATOM 678 C C . LEU A 1 83 ? -9.083 -0.876 0.622 1.00 93.06 83 LEU A C 1
ATOM 680 O O . LEU A 1 83 ? -9.877 -1.375 1.411 1.00 93.06 83 LEU A O 1
ATOM 684 N N . SER A 1 84 ? -9.409 -0.576 -0.636 1.00 92.75 84 SER A N 1
ATOM 685 C CA . SER A 1 84 ? -10.749 -0.805 -1.191 1.00 92.75 84 SER A CA 1
ATOM 686 C C . SER A 1 84 ? -11.109 -2.290 -1.180 1.00 92.75 84 SER A C 1
ATOM 688 O O . SER A 1 84 ? -12.130 -2.666 -0.616 1.00 92.75 84 SER A O 1
ATOM 690 N N . VAL A 1 85 ? -10.222 -3.145 -1.704 1.00 93.19 85 VAL A N 1
ATOM 691 C CA . VAL A 1 85 ? -10.419 -4.607 -1.690 1.00 93.19 85 VAL A CA 1
ATOM 692 C C . VAL A 1 85 ? -10.502 -5.133 -0.255 1.00 93.19 85 VAL A C 1
ATOM 694 O O . VAL A 1 85 ? -11.358 -5.950 0.068 1.00 93.19 85 VAL A O 1
ATOM 697 N N . LEU A 1 86 ? -9.648 -4.626 0.636 1.00 91.88 86 LEU A N 1
ATOM 698 C CA . LEU A 1 86 ? -9.628 -5.033 2.036 1.00 91.88 86 LEU A CA 1
ATOM 699 C C . LEU A 1 86 ? -10.963 -4.743 2.747 1.00 91.88 86 LEU A C 1
ATOM 701 O O . LEU A 1 86 ? -11.418 -5.580 3.527 1.00 91.88 86 LEU A O 1
ATOM 705 N N . THR A 1 87 ? -11.572 -3.581 2.493 1.00 90.00 87 THR A N 1
ATOM 706 C CA . THR A 1 87 ? -12.862 -3.174 3.079 1.00 90.00 87 THR A CA 1
ATOM 707 C C . THR A 1 87 ? -14.059 -3.859 2.421 1.00 90.00 87 THR A C 1
ATOM 709 O O . THR A 1 87 ? -15.047 -4.118 3.098 1.00 90.00 87 THR A O 1
ATOM 712 N N . GLU A 1 88 ? -13.974 -4.218 1.140 1.00 89.81 88 GLU A N 1
ATOM 713 C CA . GLU A 1 88 ? -14.984 -5.066 0.491 1.00 89.81 88 GLU A CA 1
ATOM 714 C C . GLU A 1 88 ? -15.018 -6.477 1.105 1.00 89.81 88 GLU A C 1
ATOM 716 O O . GLU A 1 88 ? -16.086 -7.059 1.291 1.00 89.81 88 GLU A O 1
ATOM 721 N N . GLU A 1 89 ? -13.851 -7.025 1.454 1.00 88.62 89 GLU A N 1
ATOM 722 C CA . GLU A 1 89 ? -13.724 -8.371 2.024 1.00 88.62 89 GLU A CA 1
ATOM 723 C C . GLU A 1 89 ? -13.960 -8.428 3.544 1.00 88.62 89 GLU A C 1
ATOM 725 O O . GLU A 1 89 ? -14.267 -9.495 4.081 1.00 88.62 89 GLU A O 1
ATOM 730 N N . ASN A 1 90 ? -13.789 -7.311 4.261 1.00 86.19 90 ASN A N 1
ATOM 731 C CA . ASN A 1 90 ? -13.824 -7.269 5.723 1.00 86.19 90 ASN A CA 1
ATOM 732 C C . ASN A 1 90 ? -14.528 -6.006 6.241 1.00 86.19 90 ASN A C 1
ATOM 734 O O . ASN A 1 90 ? -14.186 -4.893 5.850 1.00 86.19 90 ASN A O 1
ATOM 738 N N . ASP A 1 91 ? -15.405 -6.158 7.238 1.00 84.44 91 ASP A N 1
ATOM 739 C CA . ASP A 1 91 ? -16.000 -5.018 7.950 1.00 84.44 91 ASP A CA 1
ATOM 740 C C . ASP A 1 91 ? -14.979 -4.389 8.919 1.00 84.44 91 ASP A C 1
ATOM 742 O O . ASP A 1 91 ? -14.739 -4.877 10.032 1.00 84.44 91 ASP A O 1
ATOM 746 N N . ILE A 1 92 ? -14.308 -3.327 8.464 1.00 82.81 92 ILE A N 1
ATOM 747 C CA . ILE A 1 92 ? -13.215 -2.669 9.189 1.00 82.81 92 ILE A CA 1
ATOM 748 C C . ILE A 1 92 ? -13.656 -1.285 9.654 1.00 82.81 92 ILE A C 1
ATOM 750 O O . ILE A 1 92 ? -13.627 -0.314 8.905 1.00 82.81 92 ILE A O 1
ATOM 754 N N . SER A 1 93 ? -13.961 -1.173 10.946 1.00 86.06 93 SER A N 1
ATOM 755 C CA . SER A 1 93 ? -14.273 0.117 11.575 1.00 86.06 93 SER A CA 1
ATOM 756 C C . SER A 1 93 ? -13.029 0.939 11.925 1.00 86.06 93 SER A C 1
ATOM 758 O O . SER A 1 93 ? -13.039 2.163 11.803 1.00 86.06 93 SER A O 1
ATOM 760 N N . GLN A 1 94 ? -11.949 0.298 12.373 1.00 87.38 94 GLN A N 1
ATOM 761 C CA . GLN A 1 94 ? -10.693 0.964 12.730 1.00 87.38 94 GLN A CA 1
ATOM 762 C C . GLN A 1 94 ? -9.531 0.139 12.204 1.00 87.38 94 GLN A C 1
ATOM 764 O O . GLN A 1 94 ? -9.544 -1.064 12.412 1.00 87.38 94 GLN A O 1
ATOM 769 N N . LEU A 1 95 ? -8.533 0.762 11.576 1.00 89.06 95 LEU A N 1
ATOM 770 C CA . LEU A 1 95 ? -7.376 0.078 10.992 1.00 89.06 95 LEU A CA 1
ATOM 771 C C . LEU A 1 95 ? -6.075 0.737 11.448 1.00 89.06 95 LEU A C 1
ATOM 773 O O . LEU A 1 95 ? -5.959 1.963 11.448 1.00 89.06 95 LEU A O 1
ATOM 777 N N . ILE A 1 96 ? -5.074 -0.067 11.799 1.00 90.94 96 ILE A N 1
ATOM 778 C CA . ILE A 1 96 ? -3.709 0.417 12.023 1.00 90.94 96 ILE A CA 1
ATOM 779 C C . ILE A 1 96 ? -2.856 -0.032 10.847 1.00 90.94 96 ILE A C 1
ATOM 781 O O . ILE A 1 96 ? -2.781 -1.226 10.564 1.00 90.94 96 ILE A O 1
ATOM 785 N N . THR A 1 97 ? -2.176 0.903 10.194 1.00 91.12 97 THR A N 1
ATOM 786 C CA . THR A 1 97 ? -1.250 0.577 9.113 1.00 91.12 97 THR A CA 1
ATOM 787 C C . THR A 1 97 ? 0.189 0.829 9.529 1.00 91.12 97 THR A C 1
ATOM 789 O O . THR A 1 97 ? 0.483 1.784 10.248 1.00 91.12 97 THR A O 1
ATOM 792 N N . TRP A 1 98 ? 1.081 -0.067 9.120 1.00 90.94 98 TRP A N 1
ATOM 793 C CA . TRP A 1 98 ? 2.517 0.034 9.351 1.00 90.94 98 TRP A CA 1
ATOM 794 C C . TRP A 1 98 ? 3.260 -0.008 8.030 1.00 90.94 98 TRP A C 1
ATOM 796 O O . TRP A 1 98 ? 3.037 -0.913 7.227 1.00 90.94 98 TRP A O 1
ATOM 806 N N . SER A 1 99 ? 4.195 0.918 7.868 1.00 89.00 99 SER A N 1
ATOM 8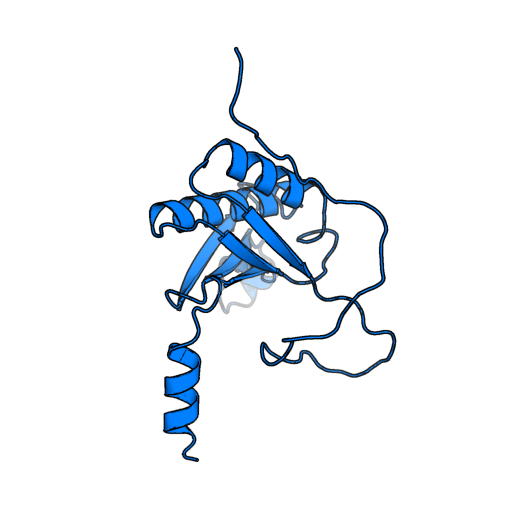07 C CA . SER A 1 99 ? 5.129 0.928 6.750 1.00 89.00 99 SER A CA 1
ATOM 808 C C . SER A 1 99 ? 6.539 1.283 7.201 1.00 89.00 99 SER A C 1
ATOM 810 O O . SER A 1 99 ? 6.781 1.694 8.346 1.00 89.00 99 SER A O 1
ATOM 812 N N . ASP A 1 100 ? 7.482 1.163 6.271 1.00 86.06 100 ASP A N 1
ATOM 813 C CA . ASP A 1 100 ? 8.795 1.768 6.431 1.00 86.06 100 ASP A CA 1
ATOM 814 C C . ASP A 1 100 ? 8.697 3.310 6.513 1.00 86.06 100 ASP A C 1
ATOM 816 O O . ASP A 1 100 ? 7.647 3.919 6.282 1.00 86.06 100 ASP A O 1
ATOM 820 N N . SER A 1 101 ? 9.798 3.963 6.881 1.00 81.56 101 SER A N 1
ATOM 821 C CA . SER A 1 101 ? 9.881 5.426 6.982 1.00 81.56 101 SER A CA 1
ATOM 822 C C . SER A 1 101 ? 10.406 6.101 5.714 1.00 81.56 101 SER A C 1
ATOM 824 O O . SER A 1 101 ? 10.884 7.239 5.778 1.00 81.56 101 SER A O 1
ATOM 826 N N . CYS A 1 102 ? 10.317 5.435 4.557 1.00 82.25 102 CYS A N 1
ATOM 827 C CA . CYS A 1 102 ? 10.751 6.004 3.289 1.00 82.25 102 CYS A CA 1
ATOM 828 C C . CYS A 1 102 ? 9.872 7.208 2.927 1.00 82.25 102 CYS A C 1
ATOM 830 O O . CYS A 1 102 ? 8.690 7.067 2.615 1.00 82.25 102 CYS A O 1
ATOM 832 N N . VAL A 1 103 ? 10.451 8.412 2.967 1.00 79.81 103 VAL A N 1
ATOM 833 C CA . VAL A 1 103 ? 9.721 9.669 2.722 1.00 79.81 103 VAL A CA 1
ATOM 834 C C . VAL A 1 103 ? 9.153 9.716 1.310 1.00 79.81 103 VAL A C 1
ATOM 836 O O . VAL A 1 103 ? 7.999 10.079 1.136 1.00 79.81 103 VAL A O 1
ATOM 839 N N . ALA A 1 104 ? 9.933 9.308 0.309 1.00 75.25 104 ALA A N 1
ATOM 840 C CA . ALA A 1 104 ? 9.498 9.371 -1.082 1.00 75.25 104 ALA A CA 1
ATOM 841 C C . ALA A 1 104 ? 8.300 8.449 -1.367 1.00 75.25 104 ALA A C 1
ATOM 843 O O . ALA A 1 104 ? 7.433 8.809 -2.157 1.00 75.25 104 ALA A O 1
ATOM 844 N N . GLN A 1 105 ? 8.225 7.295 -0.700 1.00 77.88 105 GLN A N 1
ATOM 845 C CA . GLN A 1 105 ? 7.259 6.242 -1.026 1.00 77.88 105 GLN A CA 1
ATOM 846 C C . GLN A 1 105 ? 6.071 6.218 -0.062 1.00 77.88 105 GLN A C 1
ATOM 848 O O . GLN A 1 105 ? 4.930 6.326 -0.500 1.00 77.88 105 GLN A O 1
ATOM 853 N N . ASN A 1 106 ? 6.337 6.137 1.243 1.00 83.25 106 ASN A N 1
ATOM 854 C CA . ASN A 1 106 ? 5.320 5.792 2.237 1.00 83.25 106 ASN A CA 1
ATOM 855 C C . ASN A 1 106 ? 5.020 6.939 3.215 1.00 83.25 106 ASN A C 1
ATOM 857 O O . ASN A 1 106 ? 3.886 7.089 3.658 1.00 83.25 106 ASN A O 1
ATOM 861 N N . ARG A 1 107 ? 6.009 7.791 3.524 1.00 83.75 107 ARG A N 1
ATOM 862 C CA . ARG A 1 107 ? 5.875 8.930 4.450 1.00 83.75 107 ARG A CA 1
ATOM 863 C C . ARG A 1 107 ? 5.815 10.268 3.696 1.00 83.75 107 ARG A C 1
ATOM 865 O O . ARG A 1 107 ? 6.636 11.155 3.933 1.00 83.75 107 ARG A O 1
ATOM 872 N N . ASN A 1 108 ? 4.837 10.409 2.801 1.00 84.88 108 ASN A N 1
ATOM 873 C CA . ASN A 1 108 ? 4.552 11.639 2.047 1.00 84.88 108 ASN A CA 1
ATOM 874 C C . ASN A 1 108 ? 3.087 12.093 2.228 1.00 84.88 108 ASN A C 1
ATOM 876 O O . ASN A 1 108 ? 2.245 11.361 2.750 1.00 84.88 108 ASN A O 1
ATOM 880 N N . SER A 1 109 ? 2.779 13.324 1.805 1.00 87.69 109 SER A N 1
ATOM 881 C CA . SER A 1 109 ? 1.418 13.878 1.849 1.00 87.69 109 SER A CA 1
ATOM 882 C C . SER A 1 109 ? 0.457 13.175 0.890 1.00 87.69 109 SER A C 1
ATOM 884 O O . SER A 1 109 ? -0.739 13.130 1.165 1.00 87.69 109 SER A O 1
ATOM 886 N N . THR A 1 110 ? 0.962 12.602 -0.203 1.00 89.62 110 THR A N 1
ATOM 887 C CA . THR A 1 110 ? 0.155 11.887 -1.193 1.00 89.62 110 THR A CA 1
ATOM 888 C C . THR A 1 110 ? -0.546 10.672 -0.587 1.00 89.62 110 THR A C 1
ATOM 890 O O . THR A 1 110 ? -1.749 10.517 -0.783 1.00 89.62 110 THR A O 1
ATOM 893 N N . ILE A 1 111 ? 0.160 9.853 0.200 1.00 89.25 111 ILE A N 1
ATOM 894 C CA . ILE A 1 111 ? -0.432 8.698 0.890 1.00 89.25 111 ILE A CA 1
ATOM 895 C C . ILE A 1 111 ? -1.466 9.164 1.927 1.00 89.25 111 ILE A C 1
ATOM 897 O O . ILE A 1 111 ? -2.561 8.615 2.004 1.00 89.25 111 ILE A O 1
ATOM 901 N N . SER A 1 112 ? -1.169 10.210 2.703 1.00 89.00 112 SER A N 1
ATOM 902 C CA . SER A 1 112 ? -2.136 10.758 3.667 1.00 89.00 112 SER A CA 1
ATOM 903 C C . SER A 1 112 ? -3.407 11.270 2.979 1.00 89.00 112 SER A C 1
ATOM 905 O O . SER A 1 112 ? -4.515 11.040 3.463 1.00 89.00 112 SER A O 1
ATOM 907 N N . ASN A 1 113 ? -3.259 11.931 1.829 1.00 89.94 113 ASN A N 1
ATOM 908 C CA . ASN A 1 113 ? -4.381 12.411 1.029 1.00 89.94 113 ASN A CA 1
ATOM 909 C C . ASN A 1 113 ? -5.187 11.258 0.423 1.00 89.94 113 ASN A C 1
ATOM 911 O O . ASN A 1 113 ? -6.414 11.344 0.398 1.00 89.94 113 ASN A O 1
ATOM 915 N N . SER A 1 114 ? -4.539 10.175 -0.022 1.00 90.12 114 SER A N 1
ATOM 916 C CA . SER A 1 114 ? -5.258 9.009 -0.548 1.00 90.12 114 SER A CA 1
ATOM 917 C C . SER A 1 114 ? -6.056 8.292 0.540 1.00 90.12 114 SER A C 1
ATOM 919 O O . SER A 1 114 ? -7.195 7.906 0.297 1.00 90.12 114 SER A O 1
ATOM 921 N N . VAL A 1 115 ? -5.526 8.196 1.764 1.00 90.62 115 VAL A N 1
ATOM 922 C CA . VAL A 1 115 ? -6.272 7.679 2.926 1.00 90.62 115 VAL A CA 1
ATOM 923 C C . VAL A 1 115 ? -7.454 8.577 3.276 1.00 90.62 115 VAL A C 1
ATOM 925 O O . VAL A 1 115 ? -8.542 8.083 3.560 1.00 90.62 115 VAL A O 1
ATOM 928 N N . LEU A 1 116 ? -7.269 9.898 3.247 1.00 90.81 116 LEU A N 1
ATOM 929 C CA . LEU A 1 116 ? -8.363 10.832 3.500 1.00 90.81 116 LEU A CA 1
ATOM 930 C C . LEU A 1 116 ? -9.470 10.700 2.447 1.00 90.81 116 LEU A C 1
ATOM 932 O O . LEU A 1 116 ? -10.645 10.718 2.802 1.00 90.81 116 LEU A O 1
ATOM 936 N N . HIS A 1 117 ? -9.100 10.566 1.172 1.00 91.31 117 HIS A N 1
ATOM 937 C CA . HIS A 1 117 ? -10.048 10.314 0.087 1.00 91.31 117 HIS A CA 1
ATOM 938 C C . HIS A 1 117 ? -10.810 9.005 0.319 1.00 91.31 117 HIS A C 1
ATOM 940 O O . HIS A 1 117 ? -12.036 8.998 0.325 1.00 91.31 117 HIS A O 1
ATOM 946 N N . PHE A 1 118 ? -10.089 7.930 0.639 1.00 90.75 118 PHE A N 1
ATOM 947 C CA . PHE A 1 118 ? -10.667 6.625 0.943 1.00 90.75 118 PHE A CA 1
ATOM 948 C C . PHE A 1 118 ? -11.711 6.669 2.073 1.00 90.75 118 PHE A C 1
ATOM 950 O O . PHE A 1 118 ? -12.775 6.063 1.956 1.00 90.75 118 PHE A O 1
ATOM 957 N N . LEU A 1 119 ? -11.425 7.401 3.157 1.00 90.31 119 LEU A N 1
ATOM 958 C CA . LEU A 1 119 ? -12.338 7.554 4.297 1.00 90.31 119 LEU A CA 1
ATOM 959 C C . LEU A 1 119 ? -13.607 8.342 3.949 1.00 90.31 119 LEU A C 1
ATOM 961 O O . LEU A 1 119 ? -14.650 8.109 4.553 1.00 90.31 119 LEU A O 1
ATOM 965 N N . LYS A 1 120 ? -13.531 9.275 2.991 1.00 90.00 120 LYS A N 1
ATOM 966 C CA . LYS A 1 120 ? -14.718 9.990 2.500 1.00 90.00 120 LYS A CA 1
ATOM 967 C C . LYS A 1 120 ? -15.630 9.069 1.695 1.00 90.00 120 LYS A C 1
ATOM 969 O O . LYS A 1 120 ? -16.844 9.148 1.856 1.00 90.00 120 LYS A O 1
ATOM 974 N N . ASP A 1 121 ? -15.044 8.200 0.878 1.00 88.81 121 ASP A N 1
ATOM 975 C CA . ASP A 1 121 ? -15.794 7.273 0.026 1.00 88.81 121 ASP A CA 1
ATOM 976 C C . ASP A 1 121 ? -16.391 6.102 0.826 1.00 88.81 121 ASP A C 1
ATOM 978 O O . ASP A 1 121 ? -17.445 5.577 0.474 1.00 88.81 121 ASP A O 1
ATOM 982 N N . ASN A 1 122 ? -15.742 5.707 1.928 1.00 86.88 122 ASN A N 1
ATOM 983 C CA . ASN A 1 122 ? -16.106 4.535 2.724 1.00 86.88 122 ASN A CA 1
ATOM 984 C C . ASN A 1 122 ? -16.440 4.919 4.177 1.00 86.88 122 ASN A C 1
ATOM 986 O O . ASN A 1 122 ? -15.607 4.728 5.068 1.00 86.88 122 ASN A O 1
ATOM 990 N N . PRO A 1 123 ? -17.674 5.376 4.470 1.00 83.25 123 PRO A N 1
ATOM 991 C CA . PRO A 1 123 ? -18.066 5.811 5.816 1.00 83.25 123 PRO A CA 1
ATOM 992 C C . PRO A 1 123 ? -18.082 4.679 6.861 1.00 83.25 123 PRO A C 1
ATOM 994 O O . PRO A 1 123 ? -18.198 4.941 8.059 1.00 83.25 123 PRO A O 1
ATOM 997 N N . GLN A 1 124 ? -17.972 3.418 6.430 1.00 83.69 124 GLN A N 1
ATOM 998 C CA . GLN A 1 124 ? -17.841 2.256 7.315 1.00 83.69 124 GLN A CA 1
ATOM 999 C C . GLN A 1 124 ? -16.509 2.275 8.087 1.00 83.69 124 GLN A C 1
ATOM 1001 O O . GLN A 1 124 ? -16.466 1.933 9.273 1.00 83.69 124 GLN A O 1
ATOM 1006 N N . ALA A 1 125 ? -15.435 2.749 7.446 1.00 84.00 125 ALA A N 1
ATOM 1007 C CA . ALA A 1 125 ? -14.134 2.920 8.072 1.00 84.00 125 ALA A CA 1
ATOM 1008 C C . ALA A 1 125 ? -14.098 4.244 8.849 1.00 84.00 125 ALA A C 1
ATOM 1010 O O . ALA A 1 125 ? -14.045 5.327 8.276 1.00 84.00 125 ALA A O 1
ATOM 1011 N N . LYS A 1 126 ? -14.107 4.173 10.183 1.00 83.31 126 LYS A N 1
ATOM 1012 C CA . LYS A 1 126 ? -14.149 5.358 11.058 1.00 83.31 126 LYS A CA 1
ATOM 1013 C C . LYS A 1 126 ? -12.786 6.007 11.249 1.00 83.31 126 LYS A C 1
ATOM 1015 O O . LYS A 1 126 ? -12.694 7.220 11.399 1.00 83.31 126 LYS A O 1
ATOM 1020 N N . SER A 1 127 ? -11.723 5.207 11.325 1.00 86.44 127 SER A N 1
ATOM 1021 C CA . SER A 1 127 ? -10.383 5.737 11.588 1.00 86.44 127 SER A CA 1
ATOM 1022 C C . SER A 1 127 ? -9.279 4.830 11.060 1.00 86.44 127 SER A C 1
ATOM 1024 O O . SER A 1 127 ? -9.241 3.644 11.397 1.00 86.44 127 SER A O 1
ATOM 1026 N N . ILE A 1 128 ? -8.324 5.411 10.335 1.00 90.19 128 ILE A N 1
ATOM 1027 C CA . ILE A 1 128 ? -7.084 4.747 9.922 1.00 90.19 128 ILE A CA 1
ATOM 1028 C C . ILE A 1 128 ? -5.908 5.433 10.623 1.00 90.19 128 ILE A C 1
ATOM 1030 O O . ILE A 1 128 ? -5.710 6.637 10.486 1.00 90.19 128 ILE A O 1
ATOM 1034 N N . THR A 1 129 ? -5.126 4.673 11.390 1.00 90.25 129 THR A N 1
ATOM 1035 C CA . THR A 1 129 ? -3.917 5.168 12.066 1.00 90.25 129 THR A CA 1
ATOM 1036 C C . THR A 1 129 ? -2.677 4.692 11.328 1.00 90.25 129 THR A C 1
ATOM 1038 O O . THR A 1 129 ? -2.368 3.503 11.353 1.00 90.25 129 THR A O 1
ATOM 1041 N N . MET A 1 130 ? -1.937 5.621 10.730 1.00 89.75 130 MET A N 1
ATOM 1042 C CA . MET A 1 130 ? -0.692 5.322 10.023 1.00 89.75 130 MET A CA 1
ATOM 1043 C C . MET A 1 130 ? 0.509 5.404 10.965 1.00 89.75 130 MET A C 1
ATOM 1045 O O . MET A 1 130 ? 0.717 6.420 11.632 1.00 89.75 130 MET A O 1
ATOM 1049 N N . LYS A 1 131 ? 1.311 4.342 11.020 1.00 89.69 131 LYS A N 1
ATOM 1050 C CA . LYS A 1 131 ? 2.506 4.248 11.860 1.00 89.69 131 LYS A CA 1
ATOM 1051 C C . LYS A 1 131 ? 3.749 3.981 11.017 1.00 89.69 131 LYS A C 1
ATOM 1053 O O . LYS A 1 131 ? 3.734 3.170 10.097 1.00 89.69 131 LYS A O 1
ATOM 1058 N N . TYR A 1 132 ? 4.840 4.635 11.404 1.00 84.94 132 TYR A N 1
ATOM 1059 C CA . TYR A 1 132 ? 6.134 4.572 10.728 1.00 84.94 132 TYR A CA 1
ATOM 1060 C C . TYR A 1 132 ? 7.244 4.301 11.741 1.00 84.94 132 TYR A C 1
ATOM 1062 O O . TYR A 1 132 ? 7.141 4.693 12.907 1.00 84.94 132 TYR A O 1
ATOM 1070 N N . SER A 1 133 ? 8.336 3.683 11.295 1.00 78.44 133 SER A N 1
ATOM 1071 C CA . SER A 1 133 ? 9.544 3.554 12.112 1.00 78.44 133 SER A CA 1
ATOM 1072 C C . SER A 1 133 ? 10.222 4.917 12.300 1.00 78.44 133 SER A C 1
ATOM 1074 O O . SER A 1 133 ? 10.521 5.623 11.340 1.00 78.44 133 SER A O 1
ATOM 1076 N N . THR A 1 134 ? 10.492 5.321 13.539 1.00 70.81 134 THR A N 1
ATOM 1077 C CA . THR A 1 134 ? 11.341 6.489 13.802 1.00 70.81 134 THR A CA 1
ATOM 1078 C C . THR A 1 134 ? 12.802 6.054 13.840 1.00 70.81 134 THR A C 1
ATOM 1080 O O . THR A 1 134 ? 13.141 4.972 14.321 1.00 70.81 134 THR A O 1
ATOM 1083 N N . ARG A 1 135 ? 13.701 6.888 13.306 1.00 56.16 135 ARG A N 1
ATOM 1084 C CA . ARG A 1 135 ? 15.141 6.629 13.394 1.00 56.16 135 ARG A CA 1
ATOM 1085 C C . ARG A 1 135 ? 15.555 6.713 14.867 1.00 56.16 135 ARG A C 1
ATOM 1087 O O . ARG A 1 135 ? 15.464 7.781 15.465 1.00 56.16 135 ARG A O 1
ATOM 1094 N N . ALA A 1 136 ? 16.015 5.605 15.444 1.00 52.59 136 ALA A N 1
ATOM 1095 C CA . ALA A 1 136 ? 16.590 5.613 16.785 1.00 52.59 136 ALA A CA 1
ATOM 1096 C C . ALA A 1 136 ? 17.923 6.391 16.788 1.00 52.59 136 ALA A C 1
ATOM 1098 O O . ALA A 1 136 ? 18.744 6.232 15.887 1.00 52.59 136 ALA A O 1
ATOM 1099 N N . TYR A 1 137 ? 18.155 7.219 17.810 1.00 48.06 137 TYR A N 1
ATOM 1100 C CA . TYR A 1 137 ? 19.330 8.101 17.956 1.00 48.06 137 TYR A CA 1
ATOM 1101 C C . TYR A 1 137 ? 20.667 7.358 18.228 1.00 48.06 137 TYR A C 1
ATOM 1103 O O . TYR A 1 137 ? 21.695 7.988 18.451 1.00 48.06 137 TYR A O 1
ATOM 1111 N N . LYS A 1 138 ? 20.714 6.017 18.184 1.00 33.00 138 LYS A N 1
ATOM 1112 C CA . LYS A 1 138 ? 21.960 5.235 18.331 1.00 33.00 138 LYS A CA 1
ATOM 1113 C C . LYS A 1 138 ? 22.052 4.100 17.304 1.00 33.00 138 LYS A C 1
ATOM 1115 O O . LYS A 1 138 ? 21.013 3.545 16.942 1.00 33.00 138 LYS A O 1
ATOM 1120 N N . PRO A 1 139 ? 23.270 3.714 16.858 1.00 40.03 139 PRO A N 1
ATOM 1121 C CA . PRO A 1 139 ? 23.464 2.684 15.848 1.00 40.03 139 PRO A CA 1
ATOM 1122 C C . PRO A 1 139 ? 23.351 1.305 16.504 1.00 40.03 139 PRO A C 1
ATOM 1124 O O . PRO A 1 139 ? 24.340 0.618 16.734 1.00 40.03 139 PRO A O 1
ATOM 1127 N N . ALA A 1 140 ? 22.131 0.894 16.827 1.00 35.34 140 ALA A N 1
ATOM 1128 C CA . ALA A 1 140 ? 21.825 -0.507 17.049 1.00 35.34 140 ALA A CA 1
ATOM 1129 C C . ALA A 1 140 ? 21.191 -1.036 15.763 1.00 35.34 140 ALA A C 1
ATOM 1131 O O . ALA A 1 140 ? 20.079 -0.657 15.393 1.00 35.34 140 ALA A O 1
ATOM 1132 N N . LYS A 1 141 ? 21.921 -1.909 15.061 1.00 39.19 141 LYS A N 1
ATOM 1133 C CA . LYS A 1 141 ? 21.333 -2.837 14.096 1.00 39.19 141 LYS A CA 1
ATOM 1134 C C . LYS A 1 141 ? 20.217 -3.590 14.814 1.00 39.19 141 LYS A C 1
ATOM 1136 O O . LYS A 1 141 ? 20.523 -4.486 15.585 1.00 39.19 141 LYS A O 1
ATOM 1141 N N . GLN A 1 142 ? 18.961 -3.242 14.568 1.00 29.42 142 GLN A N 1
ATOM 1142 C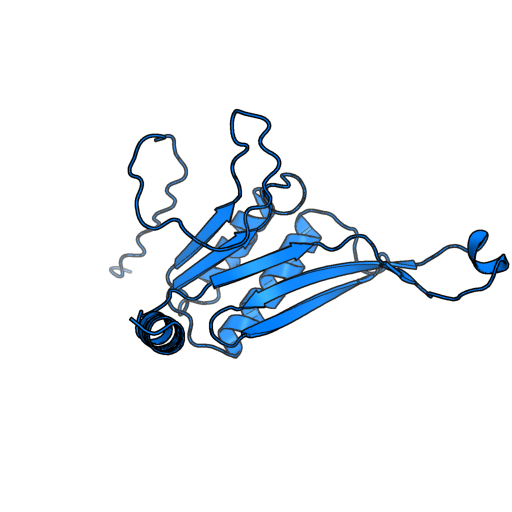 CA . GLN A 1 142 ? 17.816 -4.093 14.873 1.00 29.42 142 GLN A CA 1
ATOM 1143 C C . GLN A 1 142 ? 16.635 -3.632 14.017 1.00 29.42 142 GLN A C 1
ATOM 1145 O O . GLN A 1 142 ? 15.841 -2.777 14.398 1.00 29.42 142 GLN A O 1
ATOM 1150 N N . CYS A 1 143 ? 16.493 -4.267 12.852 1.00 36.91 143 CYS A N 1
ATOM 1151 C CA . CYS A 1 143 ? 15.164 -4.639 12.381 1.00 36.91 143 CYS A CA 1
ATOM 1152 C C . CYS A 1 143 ? 14.582 -5.589 13.441 1.00 36.91 143 CYS A C 1
ATOM 1154 O O . CYS A 1 143 ? 14.702 -6.805 13.327 1.00 36.91 143 CYS A O 1
ATOM 1156 N N . LEU A 1 144 ? 14.062 -5.044 14.543 1.00 27.80 144 LEU A N 1
ATOM 1157 C CA . LEU A 1 144 ? 13.323 -5.825 15.525 1.00 27.80 144 LEU A CA 1
ATOM 1158 C C . LEU A 1 144 ? 11.905 -5.980 14.993 1.00 27.80 144 LEU A C 1
ATOM 1160 O O . LEU A 1 144 ? 11.072 -5.081 15.061 1.00 27.80 144 LEU A O 1
ATOM 1164 N N . SER A 1 145 ? 11.688 -7.151 14.408 1.00 27.42 145 SER A N 1
ATOM 1165 C CA . SER A 1 145 ? 10.391 -7.742 14.121 1.00 27.42 145 SER A CA 1
ATOM 1166 C C . SER A 1 145 ? 9.367 -7.455 15.226 1.00 27.42 145 SER A C 1
ATOM 1168 O 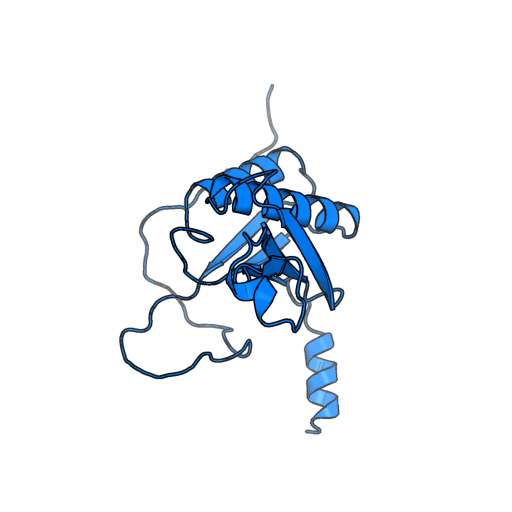O . SER A 1 145 ? 9.611 -7.842 16.365 1.00 27.42 145 SER A O 1
ATOM 1170 N N . ILE A 1 146 ? 8.235 -6.842 14.864 1.00 34.72 146 ILE A N 1
ATOM 1171 C CA . ILE A 1 146 ? 6.822 -7.173 15.190 1.00 34.72 146 ILE A CA 1
ATOM 1172 C C . ILE A 1 146 ? 6.422 -7.529 16.648 1.00 34.72 146 ILE A C 1
ATOM 1174 O O . ILE A 1 146 ? 5.243 -7.706 16.937 1.00 34.72 146 ILE A O 1
ATOM 1178 N N . TYR A 1 147 ? 7.304 -7.538 17.638 1.00 28.80 147 TYR A N 1
ATOM 1179 C CA . TYR A 1 147 ? 6.952 -7.898 19.006 1.00 28.80 147 TYR A CA 1
ATOM 1180 C C . TYR A 1 147 ? 7.388 -6.800 19.968 1.00 28.80 147 TYR A C 1
ATOM 1182 O O . TYR A 1 147 ? 8.573 -6.548 20.136 1.00 28.80 147 TYR A O 1
ATOM 1190 N N . HIS A 1 148 ? 6.384 -6.238 20.648 1.00 23.83 148 HIS A N 1
ATOM 1191 C CA . HIS A 1 148 ? 6.477 -5.417 21.857 1.00 23.83 148 HIS A CA 1
ATOM 1192 C C . HIS A 1 148 ? 6.482 -3.890 21.662 1.00 23.83 148 HIS A C 1
ATOM 1194 O O . HIS A 1 148 ? 7.526 -3.263 21.544 1.00 23.83 148 HIS A O 1
ATOM 1200 N N . ALA A 1 149 ? 5.290 -3.284 21.735 1.00 26.62 149 ALA A N 1
ATOM 1201 C CA . ALA A 1 149 ? 5.124 -1.903 22.200 1.00 26.62 149 ALA A CA 1
ATOM 1202 C C . ALA A 1 149 ? 3.681 -1.651 22.682 1.00 26.62 149 ALA A C 1
ATOM 1204 O O . ALA A 1 149 ? 2.922 -0.882 22.095 1.00 26.62 149 ALA A O 1
ATOM 1205 N N . THR A 1 150 ? 3.290 -2.312 23.771 1.00 30.94 150 THR A N 1
ATOM 1206 C CA . THR A 1 150 ? 2.264 -1.783 24.682 1.00 30.94 150 THR A CA 1
ATOM 1207 C C . THR A 1 150 ? 2.969 -0.934 25.736 1.00 30.94 150 THR A C 1
ATOM 1209 O O . THR A 1 150 ? 3.821 -1.454 26.447 1.00 30.94 150 THR A O 1
ATOM 1212 N N . LYS A 1 151 ? 2.557 0.338 25.837 1.00 25.83 151 LYS A N 1
ATOM 1213 C CA . LYS A 1 151 ? 2.959 1.372 26.813 1.00 25.83 151 LYS A CA 1
ATOM 1214 C C . LYS A 1 151 ? 4.407 1.886 26.725 1.00 25.83 151 LYS A C 1
ATOM 1216 O O . LYS A 1 151 ? 5.300 1.351 27.363 1.00 25.83 151 LYS A O 1
ATOM 1221 N N . LEU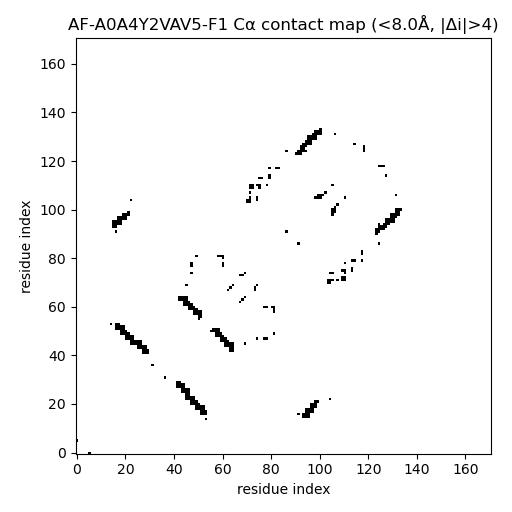 A 1 152 ? 4.575 3.052 26.099 1.00 25.52 152 LEU A N 1
ATOM 1222 C CA . LEU A 1 152 ? 5.315 4.160 26.714 1.00 25.52 152 LEU A CA 1
ATOM 1223 C C . LEU A 1 152 ? 4.665 5.486 26.282 1.00 25.52 152 LEU A C 1
ATOM 1225 O O . LEU A 1 152 ? 4.331 5.680 25.116 1.00 25.52 152 LEU A O 1
ATOM 1229 N N . TYR A 1 153 ? 4.391 6.333 27.266 1.00 28.64 153 TYR A N 1
ATOM 1230 C CA . TYR A 1 153 ? 3.602 7.555 27.178 1.00 28.64 153 TYR A CA 1
ATOM 1231 C C . TYR A 1 153 ? 4.409 8.741 26.621 1.00 28.64 153 TYR A C 1
ATOM 1233 O O . TYR A 1 153 ? 5.572 8.893 26.964 1.00 28.64 153 TYR A O 1
ATOM 1241 N N . PHE A 1 154 ? 3.702 9.590 25.863 1.00 25.48 154 PHE A N 1
ATOM 1242 C CA . PHE A 1 154 ? 3.690 11.063 25.922 1.00 25.48 154 PHE A CA 1
ATOM 1243 C C . PHE A 1 154 ? 4.981 11.868 25.629 1.00 25.48 154 PHE A C 1
ATOM 1245 O O . PHE A 1 154 ? 6.054 11.604 26.151 1.00 25.48 154 PHE A O 1
ATOM 1252 N N . ILE A 1 155 ? 4.776 12.972 24.891 1.00 25.83 155 ILE A N 1
ATOM 1253 C CA . ILE A 1 155 ? 5.696 14.086 24.571 1.00 25.83 155 ILE A CA 1
ATOM 1254 C C . ILE A 1 155 ? 6.505 13.912 23.274 1.00 25.83 155 ILE A C 1
ATOM 1256 O O . ILE A 1 155 ? 7.705 13.681 23.276 1.00 25.83 155 ILE A O 1
ATOM 1260 N N . PHE A 1 156 ? 5.825 14.120 22.145 1.00 24.64 156 PHE A N 1
ATOM 1261 C CA . PHE A 1 156 ? 6.202 15.170 21.190 1.00 24.64 156 PHE A CA 1
ATOM 1262 C C . PHE A 1 156 ? 4.910 15.671 20.534 1.00 24.64 156 PHE A C 1
ATOM 1264 O O . PHE A 1 156 ? 4.428 15.158 19.528 1.00 24.64 156 PHE A O 1
ATOM 1271 N N . SER A 1 157 ? 4.291 16.630 21.220 1.00 29.27 157 SER A N 1
ATOM 1272 C CA . SER A 1 157 ? 3.311 17.539 20.640 1.00 29.27 157 SER A CA 1
ATOM 1273 C C . SER A 1 157 ? 4.019 18.356 19.559 1.00 29.27 157 SER A C 1
ATOM 1275 O O . SER A 1 157 ? 5.072 18.912 19.851 1.00 29.27 157 SER A O 1
ATOM 1277 N N . ILE A 1 158 ? 3.487 18.352 18.336 1.00 28.44 158 ILE A N 1
ATOM 1278 C CA . ILE A 1 158 ? 3.387 19.471 17.379 1.00 28.44 158 ILE A CA 1
ATOM 1279 C C . ILE A 1 158 ? 2.635 18.902 16.157 1.00 28.44 158 ILE A C 1
ATOM 1281 O O . ILE A 1 158 ? 3.178 18.189 15.318 1.00 28.44 158 ILE A O 1
ATOM 1285 N N . THR A 1 159 ? 1.318 19.139 16.183 1.00 33.53 159 THR A N 1
ATOM 1286 C CA . THR A 1 159 ? 0.428 19.368 15.029 1.00 33.53 159 THR A CA 1
ATOM 1287 C C . THR A 1 159 ? 0.534 18.433 13.817 1.00 33.53 159 THR A C 1
ATOM 1289 O O . THR A 1 159 ? 1.185 18.746 12.831 1.00 33.53 159 THR A O 1
ATOM 1292 N N . PHE A 1 160 ? -0.268 17.364 13.822 1.00 28.81 160 PHE A N 1
ATOM 1293 C CA . PHE A 1 160 ? -1.125 17.009 12.675 1.00 28.81 160 PHE A CA 1
ATOM 1294 C C . PHE A 1 160 ? -2.297 16.145 13.168 1.00 28.81 160 PHE A C 1
ATOM 1296 O O . PHE A 1 160 ? -2.453 14.971 12.847 1.00 28.81 160 PHE A O 1
ATOM 1303 N N . LEU A 1 161 ? -3.089 16.737 14.062 1.00 29.89 161 LEU A N 1
ATOM 1304 C CA . LEU A 1 161 ? -4.342 16.184 14.553 1.00 29.89 161 LEU A CA 1
ATOM 1305 C C . LEU A 1 161 ? -5.457 16.653 13.603 1.00 29.89 161 LEU A C 1
ATOM 1307 O O . LEU A 1 161 ? -6.115 17.650 13.875 1.00 29.89 161 LEU A O 1
ATOM 1311 N N . ILE A 1 162 ? -5.662 15.964 12.477 1.00 30.45 162 ILE A N 1
ATOM 1312 C CA . ILE A 1 162 ? -6.947 16.044 11.762 1.00 30.45 162 ILE A CA 1
ATOM 1313 C C . ILE A 1 162 ? -7.877 15.051 12.464 1.00 30.45 162 ILE A C 1
ATOM 1315 O O . ILE A 1 162 ? -8.082 13.925 12.025 1.00 30.45 162 ILE A O 1
ATOM 1319 N N . VAL A 1 163 ? -8.381 15.466 13.625 1.00 32.06 163 VAL A N 1
ATOM 1320 C CA . VAL A 1 163 ? -9.636 14.954 14.175 1.00 32.06 163 VAL A CA 1
ATOM 1321 C C . VAL A 1 163 ? -10.707 15.824 13.532 1.00 32.06 163 VAL A C 1
ATOM 1323 O O . VAL A 1 163 ? -11.008 16.909 14.019 1.00 32.06 163 VAL A O 1
ATOM 1326 N N . LEU A 1 164 ? -11.213 15.399 12.371 1.00 35.03 164 LEU A N 1
ATOM 1327 C CA . LEU A 1 164 ? -12.456 15.952 11.844 1.00 35.03 164 LEU A CA 1
ATOM 1328 C C . LEU A 1 164 ? -13.590 15.141 12.467 1.00 35.03 164 LEU A C 1
ATOM 1330 O O . LEU A 1 164 ? -13.968 14.069 11.999 1.00 35.03 164 LEU A O 1
ATOM 1334 N N . GLU A 1 165 ? -14.065 15.643 13.595 1.00 31.69 165 GLU A N 1
ATOM 1335 C CA . GLU A 1 165 ? -15.280 15.205 14.258 1.00 31.69 165 GLU A CA 1
ATOM 1336 C C . GLU A 1 165 ? -16.467 15.566 13.351 1.00 31.69 165 GLU A C 1
ATOM 1338 O O . GLU A 1 165 ? -17.002 16.671 13.403 1.00 31.69 165 GLU A O 1
ATOM 1343 N N . LEU A 1 166 ? -16.848 14.651 12.451 1.00 32.12 166 LEU A N 1
ATOM 1344 C CA . LEU A 1 166 ? -18.099 14.742 11.696 1.00 32.12 166 LEU A CA 1
ATOM 1345 C C . LEU A 1 166 ? -19.257 14.467 12.656 1.00 32.12 166 LEU A C 1
ATOM 1347 O O . LEU A 1 166 ? -19.793 13.363 12.757 1.00 32.12 166 LEU A O 1
ATOM 1351 N N . ARG A 1 167 ? -19.610 15.510 13.405 1.00 32.78 167 ARG A N 1
ATOM 1352 C CA . ARG A 1 167 ? -20.838 15.592 14.178 1.00 32.78 167 ARG A CA 1
ATOM 1353 C C . ARG A 1 167 ? -21.989 15.762 13.188 1.00 32.78 167 ARG A C 1
ATOM 1355 O O . ARG A 1 167 ? -22.163 16.814 12.583 1.00 32.78 167 ARG A O 1
ATOM 1362 N N . THR A 1 168 ? -22.775 14.706 13.029 1.00 42.22 168 THR A N 1
ATOM 1363 C CA . THR A 1 168 ? -24.172 14.780 12.596 1.00 42.22 168 THR A CA 1
ATOM 1364 C C . THR A 1 168 ? -24.900 15.879 13.374 1.00 42.22 168 THR A C 1
ATOM 1366 O O . THR A 1 168 ? -25.047 15.713 14.582 1.00 42.22 168 THR A O 1
ATOM 1369 N N . THR A 1 169 ? -25.323 16.959 12.699 1.00 38.84 169 THR A N 1
ATOM 1370 C CA . THR A 1 169 ? -26.548 17.763 12.943 1.00 38.84 169 THR A CA 1
ATOM 1371 C C . THR A 1 169 ? -26.543 19.043 12.086 1.00 38.84 169 THR A C 1
ATOM 1373 O O . THR A 1 169 ? -25.620 19.839 12.223 1.00 38.84 169 THR A O 1
ATOM 1376 N N . LEU A 1 170 ? -27.639 19.260 11.336 1.00 38.41 170 LEU A N 1
ATOM 1377 C CA . LEU A 1 170 ? -28.149 20.529 10.763 1.00 38.41 170 LEU A CA 1
ATOM 1378 C C . LEU A 1 170 ? -27.558 21.046 9.432 1.00 38.41 170 LEU A C 1
ATOM 1380 O O . LEU A 1 170 ? -26.763 21.981 9.431 1.00 38.41 170 LEU A O 1
ATOM 1384 N N . LEU A 1 171 ? -28.030 20.493 8.307 1.00 37.62 171 LEU A N 1
ATOM 1385 C CA . LEU A 1 171 ? -28.907 21.128 7.291 1.00 37.62 171 LEU A CA 1
ATOM 1386 C C . LEU A 1 171 ? -28.999 20.233 6.049 1.00 37.62 171 LEU A C 1
ATOM 1388 O O . LEU A 1 171 ? -27.934 19.827 5.539 1.00 37.62 171 LEU A O 1
#

Secondary structure (DSSP, 8-state):
--HHHHHHHHTTS-PPPEEEEEEPPPEEES----GGGGTSPPEEEEEEEEEETTT--EEEEEEETTT--SSHHHHHHHHHHHHHHHHHHS--SEEEEEE---TTTTSSHHHHHHHHHHHHH-TT--EEEEEE----SS-------S---S--------S------------

Mean predicted aligned error: 12.89 Å